Protein AF-A0A8S0FWM6-F1 (afdb_monomer)

Nearest PDB structures (foldseek):
  8uu7-assembly1_w  TM=3.335E-01  e=1.297E+00  Listeria innocua
  6d8p-assembly2_B  TM=3.527E-01  e=2.195E+00  Cereibacter sphaeroides ATCC 17025
  6d95-assembly1_A  TM=3.562E-01  e=4.236E+00  Cereibacter sphaeroides ATCC 17025
  5awh-assembly2_B  TM=3.182E-01  e=8.732E+00  Cereibacter sphaeroides ATCC 17025

Solvent-accessible surface area (backbone atoms only — not comparable to full-atom values): 5672 Å² total; per-residue (Å²): 115,45,78,45,77,35,66,23,52,59,89,51,60,75,55,54,62,30,58,80,71,40,46,67,57,53,50,50,32,25,59,36,93,54,62,21,39,39,40,36,41,34,59,26,94,76,63,80,52,70,71,61,60,55,46,65,54,69,47,79,81,78,70,80,71,97,67,77,75,38,48,31,33,39,40,39,38,30,48,71,37,80,84,72,75,38,74,43,74,49,77,46,79,41,62,77,132

Secondary structure (DSSP, 8-state):
-EEEEEEE-TTS-GGGGSTGGGHHHHHHHHH-SS-EEEEEEE-SSSPPPHHHHHGGG--GGGGSS------EEEEEEEEEEETTEEEEEEEEEE---

Organism: Escherichia coli (NCBI:txid562)

pLDDT: mean 84.79, std 12.25, range [46.03, 97.0]

Structure (mmCIF, N/CA/C/O backbone):
data_AF-A0A8S0FWM6-F1
#
_entry.id   AF-A0A8S0FWM6-F1
#
loop_
_atom_site.group_PDB
_atom_site.id
_atom_site.type_symbol
_atom_site.label_atom_id
_atom_site.label_alt_id
_atom_site.label_comp_id
_atom_site.label_asym_id
_atom_site.label_entity_id
_atom_site.label_seq_id
_atom_site.pdbx_PDB_ins_code
_atom_site.Cartn_x
_atom_site.Cartn_y
_atom_site.Cartn_z
_atom_site.occupancy
_atom_site.B_iso_or_equiv
_atom_site.auth_seq_id
_atom_site.auth_comp_id
_atom_site.auth_asym_id
_atom_site.auth_atom_id
_atom_site.pdbx_PDB_model_num
ATOM 1 N N . MET A 1 1 ? 1.619 -9.583 -16.543 1.00 84.81 1 MET A N 1
ATOM 2 C CA . MET A 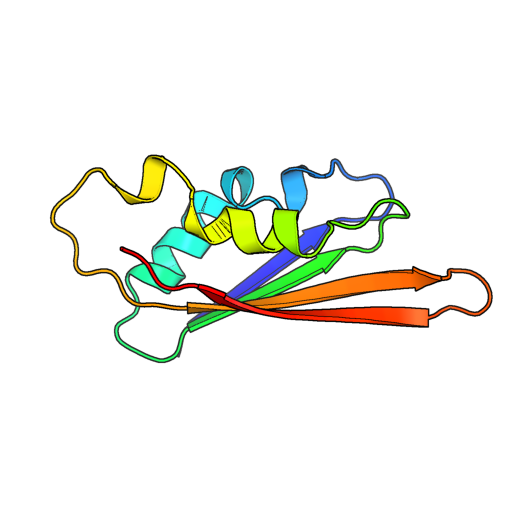1 1 ? 0.892 -8.910 -15.449 1.00 84.81 1 MET A CA 1
ATOM 3 C C . MET A 1 1 ? 1.673 -9.138 -14.170 1.00 84.81 1 MET A C 1
ATOM 5 O O . MET A 1 1 ? 2.125 -10.259 -13.975 1.00 84.81 1 MET A O 1
ATOM 9 N N . ALA A 1 2 ? 1.833 -8.114 -13.334 1.00 92.50 2 ALA A N 1
ATOM 10 C CA . ALA A 1 2 ? 2.493 -8.216 -12.032 1.00 92.50 2 ALA A CA 1
ATOM 11 C C . ALA A 1 2 ? 1.543 -7.749 -10.922 1.00 92.50 2 ALA A C 1
ATOM 13 O O . ALA A 1 2 ? 0.873 -6.726 -11.080 1.00 92.50 2 ALA A O 1
ATOM 14 N N . VAL A 1 3 ? 1.473 -8.503 -9.825 1.00 94.62 3 VAL A N 1
ATOM 15 C CA . VAL A 1 3 ? 0.647 -8.171 -8.659 1.00 94.62 3 VAL A CA 1
ATOM 16 C C . VAL A 1 3 ? 1.486 -8.351 -7.407 1.00 94.62 3 VAL A C 1
ATOM 18 O O . VAL A 1 3 ? 2.079 -9.409 -7.223 1.00 94.62 3 VAL A O 1
ATOM 21 N N . GLU A 1 4 ? 1.526 -7.328 -6.564 1.00 94.62 4 GLU A N 1
ATOM 22 C CA . GLU A 1 4 ? 2.223 -7.358 -5.278 1.00 94.62 4 GLU A CA 1
ATOM 23 C C . GLU A 1 4 ? 1.247 -7.051 -4.143 1.00 94.62 4 GLU A C 1
ATOM 25 O O . GLU A 1 4 ? 0.250 -6.348 -4.337 1.00 94.62 4 GLU A O 1
ATOM 30 N N . PHE A 1 5 ? 1.554 -7.565 -2.954 1.00 93.50 5 PHE A N 1
ATOM 31 C CA . PHE A 1 5 ? 0.714 -7.437 -1.769 1.00 93.50 5 PHE A CA 1
ATOM 32 C C . PHE A 1 5 ? 1.511 -6.891 -0.590 1.00 93.50 5 PHE A C 1
ATOM 34 O O . PHE A 1 5 ? 2.614 -7.358 -0.320 1.00 93.50 5 PHE A O 1
ATOM 41 N N . ALA A 1 6 ? 0.914 -5.975 0.169 1.00 92.75 6 ALA A N 1
ATOM 42 C CA . ALA A 1 6 ? 1.412 -5.603 1.487 1.00 92.75 6 ALA A CA 1
ATOM 43 C C . ALA A 1 6 ? 0.277 -5.626 2.509 1.00 92.75 6 ALA A C 1
ATOM 45 O O . ALA A 1 6 ? -0.854 -5.234 2.217 1.00 92.75 6 ALA A O 1
ATOM 46 N N . VAL A 1 7 ? 0.586 -6.089 3.719 1.00 94.06 7 VAL A N 1
ATOM 47 C CA . VAL A 1 7 ? -0.398 -6.258 4.790 1.00 94.06 7 VAL A CA 1
ATOM 48 C C . VAL A 1 7 ? 0.094 -5.575 6.059 1.00 94.06 7 VAL A C 1
ATOM 50 O O . VAL A 1 7 ? 1.167 -5.891 6.579 1.00 94.06 7 VAL A O 1
ATOM 53 N N . ARG A 1 8 ? -0.726 -4.679 6.608 1.00 94.31 8 ARG A N 1
ATOM 54 C CA . ARG A 1 8 ? -0.552 -4.106 7.942 1.00 94.31 8 ARG A CA 1
ATOM 55 C C . ARG A 1 8 ? -1.530 -4.761 8.908 1.00 94.31 8 ARG A C 1
ATOM 57 O O . ARG A 1 8 ? -2.746 -4.607 8.805 1.00 94.31 8 ARG A O 1
ATOM 64 N N . LYS A 1 9 ? -0.972 -5.502 9.867 1.00 92.31 9 LYS A N 1
ATOM 65 C CA . LYS A 1 9 ? -1.718 -6.067 11.001 1.00 92.31 9 LYS A CA 1
ATOM 66 C C . LYS A 1 9 ? -2.190 -4.940 11.935 1.00 92.31 9 LYS A C 1
ATOM 68 O O . LYS A 1 9 ? -1.547 -3.891 11.960 1.00 92.31 9 LYS A O 1
ATOM 73 N N . PRO A 1 10 ? -3.231 -5.159 12.760 1.00 89.69 10 PRO A N 1
ATOM 74 C CA . PRO A 1 10 ? -3.796 -4.118 13.622 1.00 89.69 10 PRO A CA 1
ATOM 75 C C . PRO A 1 10 ? -2.787 -3.373 14.507 1.00 89.69 10 PRO A C 1
ATOM 77 O O . PRO A 1 10 ? -2.922 -2.172 14.699 1.00 89.69 10 PRO A O 1
ATOM 80 N N . THR A 1 11 ? -1.775 -4.073 15.023 1.00 88.00 11 THR A N 1
ATOM 81 C CA . THR A 1 11 ? -0.750 -3.529 15.930 1.00 88.00 11 THR A CA 1
ATOM 82 C C . THR A 1 11 ? 0.549 -3.142 15.223 1.00 88.00 11 THR A C 1
ATOM 84 O O . THR A 1 11 ? 1.489 -2.679 15.864 1.00 88.00 11 THR A O 1
ATOM 87 N N 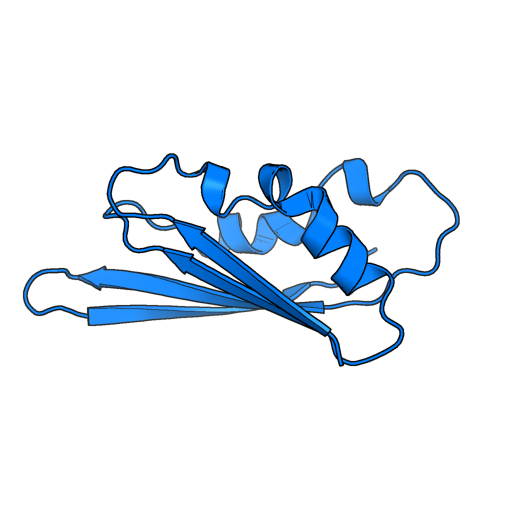. ALA A 1 12 ? 0.638 -3.362 13.909 1.00 89.06 12 ALA A N 1
ATOM 88 C CA . ALA A 1 12 ? 1.852 -3.1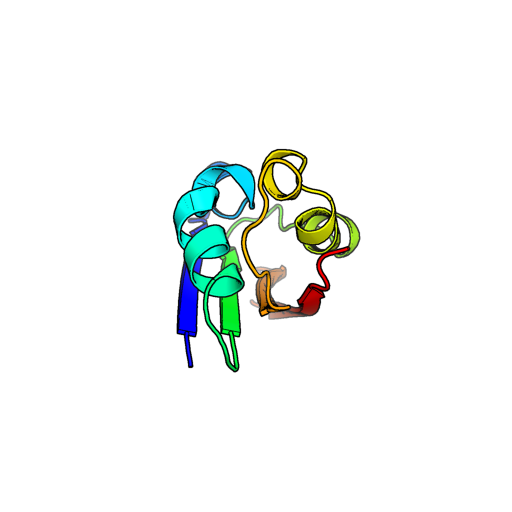04 13.154 1.00 89.06 12 ALA A CA 1
ATOM 89 C C . ALA A 1 12 ? 1.996 -1.616 12.815 1.00 89.06 12 ALA A C 1
ATOM 91 O O . ALA A 1 12 ? 1.015 -0.883 12.627 1.00 89.06 12 ALA A O 1
ATOM 92 N N . ALA A 1 13 ? 3.250 -1.189 12.684 1.00 87.31 13 ALA A N 1
ATOM 93 C CA . ALA A 1 13 ? 3.582 0.171 12.304 1.00 87.31 13 ALA A CA 1
ATOM 94 C C . ALA A 1 13 ? 2.966 0.535 10.945 1.00 87.31 13 ALA A C 1
ATOM 96 O O . ALA A 1 13 ? 2.856 -0.290 10.035 1.00 87.31 13 ALA A O 1
ATOM 97 N N . ARG A 1 14 ? 2.600 1.812 10.791 1.00 85.62 14 ARG A N 1
ATOM 98 C CA . ARG A 1 14 ? 2.068 2.361 9.533 1.00 85.62 14 ARG A CA 1
ATOM 99 C C . ARG A 1 14 ? 3.029 2.154 8.357 1.00 85.62 14 ARG A C 1
ATOM 101 O O . ARG A 1 14 ? 2.593 1.958 7.228 1.00 85.62 14 ARG A O 1
ATOM 108 N N . SER A 1 15 ? 4.332 2.112 8.637 1.00 83.50 15 SER A N 1
ATOM 109 C CA . SER A 1 15 ? 5.379 1.853 7.650 1.00 83.50 15 SER A CA 1
ATOM 110 C C . SER A 1 15 ? 5.231 0.510 6.924 1.00 83.50 15 SER A C 1
ATOM 112 O O . SER A 1 15 ? 5.662 0.428 5.780 1.00 83.50 15 SER A O 1
ATOM 114 N N . ASN A 1 16 ? 4.575 -0.507 7.496 1.00 85.19 16 ASN A N 1
ATOM 115 C CA . ASN A 1 16 ? 4.407 -1.826 6.864 1.00 85.19 16 ASN A CA 1
ATOM 116 C C . ASN A 1 16 ? 3.704 -1.791 5.500 1.00 85.19 16 ASN A C 1
ATOM 118 O O . ASN A 1 16 ? 3.986 -2.621 4.643 1.00 85.19 16 ASN A O 1
ATOM 122 N N . VAL A 1 17 ? 2.797 -0.839 5.296 1.00 85.88 17 VAL A N 1
ATOM 123 C CA . VAL A 1 17 ? 2.119 -0.612 4.008 1.00 85.88 17 VAL A CA 1
ATOM 124 C C . VAL A 1 17 ? 2.606 0.667 3.341 1.00 85.88 17 VAL A C 1
ATOM 126 O O . VAL A 1 17 ? 2.014 1.107 2.367 1.00 85.88 17 VAL A O 1
ATOM 129 N N . SER A 1 18 ? 3.679 1.282 3.845 1.00 83.25 18 SER A N 1
ATOM 130 C CA . SER A 1 18 ? 4.294 2.424 3.177 1.00 83.25 18 SER A CA 1
ATOM 131 C C . SER A 1 18 ? 4.989 1.971 1.909 1.00 83.25 18 SER A C 1
ATOM 133 O O . SER A 1 18 ? 5.491 0.845 1.824 1.00 83.25 18 SER A O 1
ATOM 135 N N . ALA A 1 19 ? 5.095 2.896 0.962 1.00 76.44 19 ALA A N 1
ATOM 136 C CA . ALA A 1 19 ? 5.932 2.696 -0.194 1.00 76.44 19 ALA A CA 1
ATOM 137 C C . ALA A 1 19 ? 7.344 2.315 0.287 1.00 76.44 19 ALA A C 1
ATOM 139 O O . ALA A 1 19 ? 7.790 1.226 -0.050 1.00 76.44 19 ALA A O 1
ATOM 140 N N . THR A 1 20 ? 7.970 3.118 1.168 1.00 78.50 20 THR A N 1
ATOM 141 C CA . THR A 1 20 ? 9.358 2.963 1.660 1.00 78.50 20 THR A CA 1
ATOM 142 C C . THR A 1 20 ? 9.761 1.541 2.027 1.00 78.50 20 THR A C 1
ATOM 144 O O . THR A 1 20 ? 10.794 1.054 1.566 1.00 78.50 20 THR A O 1
ATOM 147 N N . VAL A 1 21 ? 8.943 0.869 2.833 1.00 83.19 21 VAL A N 1
ATOM 148 C CA . VAL A 1 21 ? 9.207 -0.510 3.266 1.00 83.19 21 VAL A CA 1
ATOM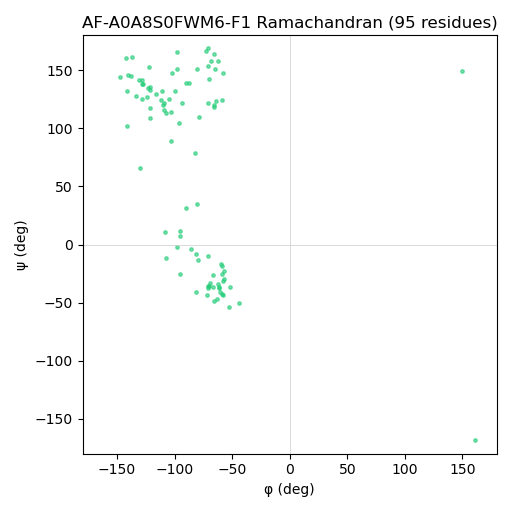 149 C C . VAL A 1 21 ? 9.030 -1.502 2.116 1.00 83.19 21 VAL A C 1
ATOM 151 O O . VAL A 1 21 ? 9.840 -2.410 1.970 1.00 83.19 21 VAL A O 1
ATOM 154 N N . ASN A 1 22 ? 8.048 -1.279 1.244 1.00 82.50 22 ASN A N 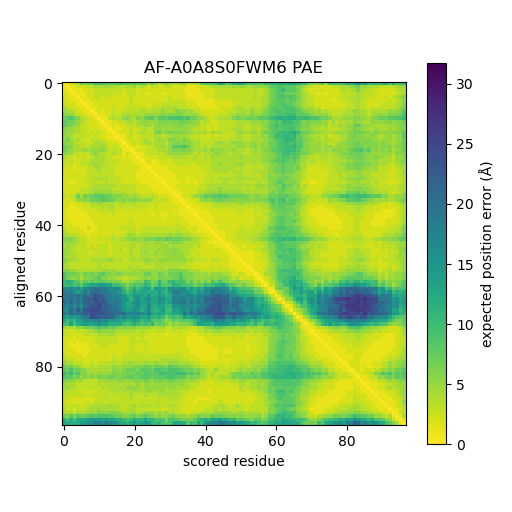1
ATOM 155 C CA . ASN A 1 22 ? 7.739 -2.122 0.085 1.00 82.50 22 ASN A CA 1
ATOM 156 C C . ASN A 1 22 ? 8.503 -1.684 -1.186 1.00 82.50 22 ASN A C 1
ATOM 158 O O . ASN A 1 22 ? 8.001 -1.782 -2.309 1.00 82.50 22 ASN A O 1
ATOM 162 N N . SER A 1 23 ? 9.720 -1.139 -1.030 1.00 83.06 23 SER A N 1
ATOM 163 C CA . SER A 1 23 ? 10.490 -0.555 -2.146 1.00 83.06 23 SER A CA 1
ATOM 164 C C . SER A 1 23 ? 10.839 -1.554 -3.236 1.00 83.06 23 SER A C 1
ATOM 166 O O . SER A 1 23 ? 10.898 -1.197 -4.414 1.00 83.06 23 SER A O 1
ATOM 168 N N . THR A 1 24 ? 11.087 -2.800 -2.851 1.00 84.81 24 THR A N 1
ATOM 169 C CA . THR A 1 24 ? 11.498 -3.860 -3.765 1.00 84.81 24 THR A CA 1
ATOM 170 C C . THR A 1 24 ? 10.322 -4.282 -4.637 1.00 84.81 24 THR A C 1
ATOM 172 O O . THR A 1 24 ? 10.464 -4.395 -5.852 1.00 84.81 24 THR A O 1
ATOM 175 N N . GLU A 1 25 ? 9.146 -4.424 -4.038 1.00 87.69 25 GLU A N 1
ATOM 176 C CA . GLU A 1 25 ? 7.880 -4.793 -4.668 1.00 87.69 25 GLU A CA 1
ATOM 177 C C . GLU A 1 25 ? 7.433 -3.696 -5.634 1.00 87.69 25 GLU A C 1
ATOM 179 O O . GLU A 1 25 ? 7.193 -3.953 -6.814 1.00 87.69 25 GLU A O 1
ATOM 184 N N . VAL A 1 26 ? 7.445 -2.438 -5.184 1.00 86.19 26 VAL A N 1
ATOM 185 C CA . VAL A 1 26 ? 7.144 -1.284 -6.042 1.00 86.19 26 VAL A CA 1
ATOM 186 C C . VAL A 1 26 ? 8.106 -1.225 -7.235 1.00 86.19 26 VAL A C 1
ATOM 188 O O . VAL A 1 26 ? 7.665 -1.060 -8.372 1.00 86.19 26 VAL A O 1
ATOM 191 N N . LYS A 1 27 ? 9.413 -1.455 -7.030 1.00 84.69 27 LYS A N 1
ATOM 192 C CA . LYS A 1 27 ? 10.391 -1.514 -8.134 1.00 84.69 27 LYS A CA 1
ATOM 193 C C . LYS A 1 27 ? 10.087 -2.631 -9.135 1.00 84.69 27 LYS A C 1
ATOM 195 O O . LYS A 1 27 ? 10.300 -2.418 -10.329 1.00 84.69 27 LYS A O 1
ATOM 200 N N . LYS A 1 28 ? 9.610 -3.800 -8.693 1.00 86.81 28 LYS A N 1
ATOM 201 C CA . LYS A 1 28 ? 9.194 -4.885 -9.603 1.00 86.81 28 LYS A CA 1
ATOM 202 C C . LYS A 1 28 ? 8.014 -4.443 -10.467 1.00 86.81 28 LYS A C 1
ATOM 204 O O . LYS A 1 28 ? 8.076 -4.596 -11.685 1.00 86.81 28 LYS A O 1
ATOM 209 N N . LEU A 1 29 ? 6.990 -3.837 -9.859 1.00 88.44 29 LEU A N 1
ATOM 210 C CA . LEU A 1 29 ? 5.809 -3.334 -10.572 1.00 88.44 29 LEU A CA 1
ATOM 211 C C . LEU A 1 29 ? 6.179 -2.289 -11.628 1.00 88.44 29 LEU A C 1
ATOM 213 O O . LEU A 1 29 ? 5.693 -2.348 -12.751 1.00 88.44 29 LEU A O 1
ATOM 217 N N . MET A 1 30 ? 7.089 -1.376 -11.296 1.00 85.44 30 MET A N 1
ATOM 218 C CA . MET A 1 30 ? 7.536 -0.323 -12.211 1.00 85.44 30 MET A CA 1
ATOM 219 C C . MET A 1 30 ? 8.360 -0.823 -13.393 1.00 85.44 30 MET A C 1
ATOM 221 O O . MET A 1 30 ? 8.328 -0.216 -14.460 1.00 85.44 30 MET A O 1
ATOM 225 N N . LYS A 1 31 ? 9.151 -1.880 -13.193 1.00 85.50 31 LYS A N 1
ATOM 226 C CA . LYS A 1 31 ? 9.969 -2.484 -14.252 1.00 85.50 31 LYS A CA 1
ATOM 227 C C . LYS A 1 31 ? 9.155 -3.407 -15.155 1.00 85.50 31 LYS A C 1
ATOM 229 O O . LYS A 1 31 ? 9.649 -3.815 -16.203 1.00 85.50 31 LYS A O 1
ATOM 234 N N . HIS A 1 32 ? 7.938 -3.766 -14.748 1.00 87.88 32 HIS A N 1
ATOM 235 C CA . HIS A 1 32 ? 7.080 -4.627 -15.538 1.00 87.88 32 HIS A CA 1
ATOM 236 C C . HIS A 1 32 ? 6.563 -3.880 -16.773 1.00 87.88 32 HIS A C 1
ATOM 238 O O . HIS A 1 32 ? 5.897 -2.849 -16.676 1.00 87.88 32 HIS A O 1
ATOM 244 N N . ASP A 1 33 ? 6.853 -4.424 -17.951 1.00 83.62 33 ASP A N 1
ATOM 245 C CA . ASP A 1 33 ? 6.294 -3.953 -19.213 1.00 83.62 33 ASP A CA 1
ATOM 246 C C . ASP A 1 33 ? 4.900 -4.566 -19.420 1.00 83.62 33 ASP A C 1
ATOM 248 O O . ASP A 1 33 ? 4.735 -5.598 -20.071 1.00 83.62 33 ASP A O 1
ATOM 252 N N . GLY A 1 34 ? 3.897 -4.003 -18.741 1.00 87.12 34 GLY A N 1
ATOM 253 C CA . GLY A 1 34 ? 2.521 -4.489 -18.793 1.00 87.12 34 GLY A CA 1
ATOM 254 C C . GLY A 1 34 ? 1.663 -4.019 -17.620 1.00 87.12 34 GLY A C 1
ATOM 255 O O . GLY A 1 34 ? 2.043 -3.146 -16.845 1.00 87.12 34 GLY A O 1
ATOM 256 N N . LYS A 1 35 ? 0.475 -4.619 -17.467 1.00 92.12 35 LYS A N 1
ATOM 257 C CA . LYS A 1 35 ? -0.441 -4.300 -16.359 1.00 92.12 35 LYS A CA 1
ATOM 258 C C . LYS A 1 35 ? 0.186 -4.685 -15.013 1.00 92.12 35 LYS A C 1
ATOM 260 O O . LYS A 1 35 ? 0.525 -5.853 -14.805 1.00 92.12 35 LYS A O 1
ATOM 265 N N . ALA A 1 36 ? 0.287 -3.715 -14.111 1.00 92.69 36 ALA A N 1
ATOM 266 C CA . ALA A 1 36 ? 0.858 -3.867 -12.778 1.00 92.69 36 ALA A CA 1
ATOM 267 C C . ALA A 1 36 ? -0.106 -3.339 -11.698 1.00 92.69 36 ALA A C 1
ATOM 269 O O . ALA A 1 36 ? -0.783 -2.323 -11.908 1.00 92.69 36 ALA A O 1
ATOM 270 N N . LEU A 1 37 ? -0.180 -4.035 -10.560 1.00 94.00 37 LEU A N 1
ATOM 271 C CA . LEU A 1 37 ? -1.072 -3.723 -9.441 1.00 94.00 37 LEU A CA 1
ATOM 272 C C . LEU A 1 37 ? -0.383 -3.963 -8.088 1.00 94.00 37 LEU A C 1
ATOM 274 O O . LEU A 1 37 ? 0.165 -5.031 -7.846 1.00 94.00 37 LEU A O 1
ATOM 278 N N . LEU A 1 38 ? -0.479 -2.991 -7.189 1.00 93.25 38 LEU A N 1
ATOM 279 C CA . LEU A 1 38 ? -0.164 -3.127 -5.772 1.00 93.25 38 LEU A CA 1
ATOM 280 C C . LEU A 1 38 ? -1.465 -3.192 -4.971 1.00 93.25 38 LEU A C 1
ATOM 282 O O . LEU A 1 38 ? -2.297 -2.287 -5.069 1.00 93.25 38 LEU A O 1
ATOM 286 N N . VAL A 1 39 ? -1.630 -4.232 -4.162 1.00 95.19 39 VAL A N 1
ATOM 287 C CA . VAL A 1 39 ? -2.765 -4.377 -3.249 1.00 95.19 39 VAL A CA 1
ATOM 288 C C . VAL A 1 39 ? -2.280 -4.203 -1.816 1.00 95.19 39 VAL A C 1
ATOM 290 O O . VAL A 1 39 ? -1.406 -4.924 -1.340 1.00 95.19 39 VAL A O 1
ATOM 293 N N . LEU A 1 40 ? -2.854 -3.233 -1.120 1.00 94.75 40 LEU A N 1
ATOM 294 C CA . LEU A 1 40 ? -2.509 -2.895 0.252 1.00 94.75 40 LEU A CA 1
ATOM 295 C C . LEU A 1 40 ? -3.692 -3.249 1.157 1.00 94.75 40 LEU A C 1
ATOM 297 O O . LEU A 1 40 ? -4.798 -2.762 0.936 1.00 94.75 40 LEU A O 1
ATOM 301 N N . PHE A 1 41 ? -3.462 -4.070 2.177 1.00 95.12 41 PHE A N 1
ATOM 302 C CA . PHE A 1 41 ? -4.454 -4.400 3.199 1.00 95.12 41 PHE A CA 1
ATOM 303 C C . PHE A 1 41 ? -4.058 -3.774 4.533 1.00 95.12 41 PHE A C 1
ATOM 305 O O . PHE A 1 41 ? -3.003 -4.098 5.078 1.00 95.12 41 PHE A O 1
ATOM 312 N N . ASP A 1 42 ? -4.905 -2.912 5.085 1.00 94.94 42 ASP A N 1
ATOM 313 C CA . ASP A 1 42 ? -4.672 -2.271 6.376 1.00 94.94 42 ASP A CA 1
ATOM 314 C C . ASP A 1 42 ? -5.797 -2.574 7.362 1.00 94.94 42 ASP A C 1
ATOM 316 O O . ASP A 1 42 ? -6.921 -2.085 7.254 1.00 94.94 42 ASP A O 1
ATOM 320 N N . PHE A 1 43 ? -5.466 -3.403 8.348 1.00 93.75 43 PHE A N 1
ATOM 321 C CA . PHE A 1 43 ? -6.379 -3.809 9.411 1.00 93.75 43 PHE A CA 1
ATOM 322 C C . PHE A 1 43 ? -6.241 -2.950 10.679 1.00 93.75 43 PHE A C 1
ATOM 324 O O . PHE A 1 43 ? -6.819 -3.277 11.724 1.00 93.75 43 PHE A O 1
ATOM 331 N N . SER A 1 44 ? -5.451 -1.875 10.624 1.00 92.25 44 SER A N 1
ATOM 332 C CA . SER A 1 44 ? -5.321 -0.930 11.731 1.00 92.25 44 SER A CA 1
ATOM 333 C C . SER A 1 44 ? -6.583 -0.089 11.929 1.00 92.25 44 SER A C 1
ATOM 335 O O . SER A 1 44 ? -7.518 -0.105 11.135 1.00 92.25 44 SER A O 1
ATOM 337 N N . ASP A 1 45 ? -6.613 0.620 13.048 1.00 88.56 45 ASP A N 1
ATOM 338 C CA . ASP A 1 45 ? -7.592 1.658 13.380 1.00 88.56 45 ASP A CA 1
ATOM 339 C C . ASP A 1 45 ? -7.208 3.044 12.832 1.00 88.56 45 ASP A C 1
ATOM 341 O O . ASP A 1 45 ? -7.961 4.002 12.972 1.00 88.56 45 ASP A O 1
ATOM 345 N N . THR A 1 46 ? -6.029 3.151 12.218 1.00 91.12 46 THR A N 1
ATOM 346 C CA . THR A 1 46 ? -5.424 4.400 11.752 1.00 91.12 46 THR A CA 1
ATOM 347 C C . THR A 1 46 ? -4.978 4.249 10.297 1.00 91.12 46 THR A C 1
ATOM 349 O O . THR A 1 46 ? -3.763 4.246 10.021 1.00 91.12 46 THR A O 1
ATOM 352 N N . PRO A 1 47 ? -5.942 4.074 9.372 1.00 92.44 47 PRO A N 1
ATOM 353 C CA . PRO A 1 47 ? -5.651 3.891 7.960 1.00 92.44 47 PRO A CA 1
ATOM 354 C C . PRO A 1 47 ? -5.033 5.148 7.339 1.00 92.44 47 PRO A C 1
ATOM 356 O O . PRO A 1 47 ? -5.075 6.240 7.909 1.00 92.44 47 PRO A O 1
ATOM 359 N N . TYR A 1 48 ? -4.431 4.979 6.166 1.00 90.50 48 TYR A N 1
ATOM 360 C CA . TYR A 1 48 ? -3.953 6.080 5.346 1.00 90.50 48 TYR A CA 1
ATOM 361 C C . TYR A 1 48 ? -5.121 6.873 4.755 1.00 90.50 48 TYR A C 1
ATOM 363 O O . TYR A 1 48 ? -6.124 6.297 4.332 1.00 90.50 48 TYR A O 1
ATOM 371 N N . SER A 1 49 ? -4.949 8.192 4.676 1.00 89.88 49 SER A N 1
ATOM 372 C CA . SER A 1 49 ? -5.797 9.056 3.861 1.00 89.88 49 SER A CA 1
ATOM 373 C C . SER A 1 49 ? -5.501 8.870 2.372 1.00 89.88 49 SER A C 1
ATOM 375 O O . SER A 1 49 ? -4.477 8.301 1.977 1.00 89.88 49 SER A O 1
ATOM 377 N N . GLU A 1 50 ? -6.384 9.383 1.523 1.00 88.62 50 GLU A N 1
ATOM 378 C CA . GLU A 1 50 ? -6.198 9.336 0.076 1.00 88.62 50 GLU A CA 1
ATOM 379 C C . GLU A 1 50 ? -4.923 10.071 -0.365 1.00 88.62 50 GLU A C 1
ATOM 381 O O . GLU A 1 50 ? -4.159 9.531 -1.164 1.00 88.62 50 GLU A O 1
ATOM 386 N N . GLU A 1 51 ? -4.618 11.230 0.225 1.00 87.31 51 GLU A N 1
ATOM 387 C CA . GLU A 1 51 ? -3.397 12.002 -0.049 1.00 87.31 51 GLU A CA 1
ATOM 388 C C . GLU A 1 51 ? -2.135 11.205 0.314 1.00 87.31 51 GLU A C 1
ATOM 390 O O . GLU A 1 51 ? -1.116 11.253 -0.382 1.00 87.31 51 GLU A O 1
ATOM 395 N N . GLN A 1 52 ? -2.198 10.416 1.390 1.00 86.94 52 GLN A N 1
ATOM 396 C CA . GLN A 1 52 ? -1.098 9.543 1.794 1.00 86.94 52 GLN A CA 1
ATOM 397 C C . GLN A 1 52 ? -0.916 8.377 0.815 1.00 86.94 52 GLN A C 1
ATOM 399 O O . GLN A 1 52 ? 0.224 8.017 0.515 1.00 86.94 52 GLN A O 1
ATOM 404 N N . ILE A 1 53 ? -1.996 7.830 0.250 1.00 87.75 53 ILE A N 1
ATOM 405 C CA . ILE A 1 53 ? -1.906 6.859 -0.851 1.00 87.75 53 ILE A CA 1
ATOM 406 C C . ILE A 1 53 ? -1.339 7.516 -2.118 1.00 87.75 53 ILE A C 1
ATOM 408 O O . ILE A 1 53 ? -0.532 6.905 -2.818 1.00 87.75 53 ILE A O 1
ATOM 412 N N . GLU A 1 54 ? -1.674 8.775 -2.402 1.00 81.25 54 GLU A N 1
ATOM 413 C CA . GLU A 1 54 ? -1.107 9.504 -3.543 1.00 81.25 54 GLU A CA 1
ATOM 414 C C . GLU A 1 54 ? 0.393 9.778 -3.404 1.00 81.25 54 GLU A C 1
ATOM 416 O O . GLU A 1 54 ? 1.096 9.831 -4.416 1.00 81.25 54 GLU A O 1
ATOM 421 N N . SER A 1 55 ? 0.917 9.853 -2.176 1.00 77.00 55 SER A N 1
ATOM 422 C CA . SER A 1 55 ? 2.355 10.022 -1.926 1.00 77.00 55 SER A CA 1
ATOM 423 C C . SER A 1 55 ? 3.227 8.896 -2.502 1.00 77.00 55 SER A C 1
ATOM 425 O O . SER A 1 55 ? 4.418 9.111 -2.734 1.00 77.00 55 SER A O 1
ATOM 427 N N . PHE A 1 56 ? 2.642 7.739 -2.849 1.00 74.50 56 PHE A N 1
ATOM 428 C CA . PHE A 1 56 ? 3.322 6.684 -3.612 1.00 74.50 56 PHE A CA 1
ATOM 429 C C . PHE A 1 56 ? 3.859 7.175 -4.968 1.00 74.50 56 PHE A C 1
ATOM 431 O O . PHE A 1 56 ? 4.799 6.580 -5.492 1.00 74.50 56 PHE A O 1
ATOM 438 N N . ARG A 1 57 ? 3.307 8.266 -5.521 1.00 70.38 57 ARG A N 1
ATOM 439 C CA . ARG A 1 57 ? 3.813 8.945 -6.729 1.00 70.38 57 ARG A CA 1
ATOM 440 C C . ARG A 1 57 ? 5.131 9.681 -6.494 1.00 70.38 57 ARG A C 1
ATOM 442 O O . ARG A 1 57 ? 5.978 9.715 -7.377 1.00 70.38 57 ARG A O 1
ATOM 449 N N . ASN A 1 58 ? 5.300 10.267 -5.311 1.00 64.62 58 ASN A N 1
ATOM 450 C CA . ASN A 1 58 ? 6.329 11.272 -5.028 1.00 64.62 58 ASN A CA 1
ATOM 451 C C . ASN A 1 58 ? 7.598 10.688 -4.414 1.00 64.62 58 ASN A C 1
ATOM 453 O O . ASN A 1 58 ? 8.427 11.427 -3.885 1.00 64.62 58 ASN A O 1
ATOM 457 N N . TRP A 1 59 ? 7.758 9.368 -4.407 1.00 63.06 59 TRP A N 1
ATOM 458 C CA . TRP A 1 59 ? 8.865 8.777 -3.681 1.00 63.06 59 TRP A CA 1
ATOM 459 C C . TRP A 1 59 ? 10.220 9.171 -4.303 1.00 63.06 59 TRP A C 1
ATOM 461 O O . TRP A 1 59 ? 10.522 8.778 -5.429 1.00 63.06 59 TRP A O 1
ATOM 471 N N . PRO A 1 60 ? 11.103 9.865 -3.557 1.00 49.81 60 PRO A N 1
ATOM 472 C CA . PRO A 1 60 ? 12.385 10.372 -4.059 1.00 49.81 60 PRO A CA 1
ATOM 473 C C . PRO A 1 60 ? 13.368 9.320 -4.613 1.00 49.81 60 PRO A C 1
ATOM 475 O O . PRO A 1 60 ? 14.268 9.674 -5.373 1.00 49.81 60 PRO A O 1
ATOM 478 N N . SER A 1 61 ? 13.217 8.026 -4.296 1.00 53.03 61 SER A N 1
ATOM 479 C CA . SER A 1 61 ? 14.061 6.970 -4.890 1.00 53.03 61 SER A CA 1
ATOM 480 C C . SER A 1 61 ? 13.603 6.535 -6.290 1.00 53.03 61 SER A C 1
ATOM 482 O O . SER A 1 61 ? 14.332 5.825 -6.981 1.00 53.03 61 SER A O 1
ATOM 484 N N . LEU A 1 62 ? 12.436 7.013 -6.742 1.00 53.06 62 LEU A N 1
ATOM 485 C CA 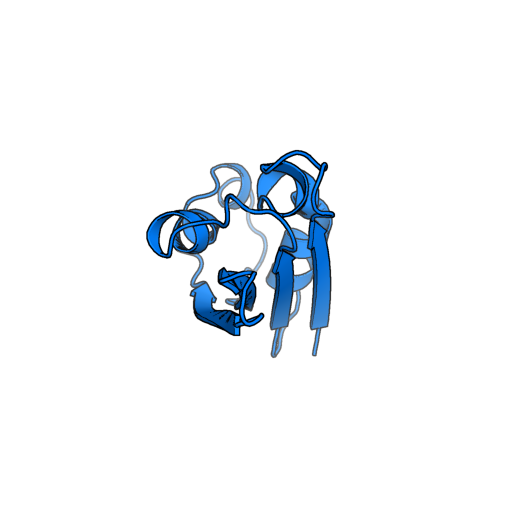. LEU A 1 62 ? 11.895 6.772 -8.079 1.00 53.06 62 LEU A CA 1
ATOM 486 C C . LEU A 1 62 ? 12.663 7.518 -9.178 1.00 53.06 62 LEU A C 1
ATOM 488 O O . LEU A 1 62 ? 12.422 7.238 -10.346 1.00 53.06 62 LEU A O 1
ATOM 492 N N . GLY A 1 63 ? 13.577 8.442 -8.851 1.00 46.03 63 GLY A N 1
ATOM 493 C CA . GLY A 1 63 ? 14.158 9.397 -9.808 1.00 46.03 63 GLY A CA 1
ATOM 494 C C . GLY A 1 63 ? 15.612 9.172 -10.241 1.00 46.03 63 GLY A C 1
ATOM 495 O O . GLY A 1 63 ? 16.049 9.809 -11.192 1.00 46.03 63 GLY A O 1
ATOM 496 N N . ARG A 1 64 ? 16.390 8.287 -9.603 1.00 50.72 64 ARG A N 1
ATOM 497 C CA . ARG A 1 64 ? 17.827 8.145 -9.924 1.00 50.72 64 ARG A CA 1
ATOM 498 C C . ARG A 1 64 ? 18.094 6.897 -10.776 1.00 50.72 64 ARG A C 1
ATOM 500 O O . ARG A 1 64 ? 18.337 5.824 -10.237 1.00 50.72 64 ARG A O 1
ATOM 507 N N . GLY A 1 65 ? 18.023 7.039 -12.106 1.00 56.19 65 GLY A N 1
ATOM 508 C CA . GLY A 1 65 ? 18.491 6.031 -13.076 1.00 56.19 65 GLY A CA 1
ATOM 509 C C . GLY A 1 65 ? 17.723 5.991 -14.407 1.00 56.19 65 GLY A C 1
ATOM 510 O O . GLY A 1 65 ? 16.520 6.243 -14.439 1.00 56.19 65 GLY A O 1
ATOM 511 N N . ASN A 1 66 ? 18.413 5.617 -15.494 1.00 55.22 66 ASN A N 1
ATOM 512 C CA . ASN A 1 66 ? 17.904 5.549 -16.879 1.00 55.22 66 ASN A CA 1
ATOM 513 C C . ASN A 1 66 ? 17.090 4.266 -17.184 1.00 55.22 66 ASN A C 1
ATOM 515 O O . ASN A 1 66 ? 17.184 3.685 -18.263 1.00 55.22 66 ASN A O 1
ATOM 519 N N . HIS A 1 67 ? 16.340 3.753 -16.208 1.00 59.19 67 HIS A N 1
ATOM 520 C CA . HIS A 1 67 ? 15.516 2.559 -16.404 1.00 59.19 67 HIS A CA 1
ATOM 521 C C . HIS A 1 67 ? 14.135 2.947 -16.937 1.00 59.19 67 HIS A C 1
ATOM 523 O O . HIS A 1 67 ? 13.536 3.904 -16.450 1.00 59.19 67 HIS A O 1
ATOM 529 N N . ARG A 1 68 ? 13.609 2.171 -17.893 1.00 65.50 68 ARG A N 1
ATOM 530 C CA . ARG A 1 68 ? 12.219 2.271 -18.356 1.00 65.50 68 ARG A CA 1
ATOM 531 C C . ARG A 1 68 ? 11.277 2.044 -17.167 1.00 65.50 68 ARG A C 1
ATOM 533 O O . ARG A 1 68 ? 11.399 1.034 -16.474 1.00 65.50 68 ARG A O 1
ATOM 540 N N . LYS A 1 69 ? 10.379 3.000 -16.915 1.00 74.38 69 LYS A N 1
ATOM 541 C CA . LYS A 1 69 ? 9.406 2.960 -15.814 1.00 74.38 69 LYS A CA 1
ATOM 542 C C . LYS A 1 69 ? 8.001 2.915 -16.392 1.00 74.38 69 LYS A C 1
ATOM 544 O O . LYS A 1 69 ? 7.651 3.737 -17.233 1.00 74.38 69 LYS A O 1
ATOM 549 N N . SER A 1 70 ? 7.210 1.971 -15.910 1.00 83.38 70 SER A N 1
ATOM 550 C CA . SER A 1 70 ? 5.798 1.825 -16.237 1.00 83.38 70 SER A CA 1
ATOM 551 C C . SER A 1 70 ? 4.936 2.349 -15.092 1.00 83.38 70 SER A C 1
ATOM 553 O O . SER A 1 70 ? 5.295 2.236 -13.917 1.00 83.38 70 SER A O 1
ATOM 555 N N . ALA A 1 71 ? 3.772 2.899 -15.433 1.00 87.38 71 ALA A N 1
ATOM 556 C CA . ALA A 1 71 ? 2.731 3.180 -14.453 1.00 87.38 71 ALA A CA 1
ATOM 557 C C . ALA A 1 71 ? 2.204 1.873 -13.839 1.00 87.38 71 ALA A C 1
ATOM 559 O O . ALA A 1 71 ? 2.167 0.832 -14.497 1.00 87.38 71 ALA A O 1
ATOM 560 N N . PHE A 1 72 ? 1.732 1.938 -12.598 1.00 89.62 72 PHE A N 1
ATOM 561 C CA . PHE A 1 72 ? 1.074 0.816 -11.929 1.00 89.62 72 PHE A CA 1
ATOM 562 C C . PHE A 1 72 ? -0.167 1.295 -11.177 1.00 89.62 72 PHE A C 1
ATOM 564 O O . PHE A 1 72 ? -0.345 2.487 -10.928 1.00 89.62 72 PHE A O 1
ATOM 571 N N . ASN A 1 73 ? -1.066 0.376 -10.843 1.00 92.38 73 ASN A N 1
ATOM 572 C CA . ASN A 1 73 ? -2.268 0.686 -10.073 1.00 92.38 73 ASN A CA 1
ATOM 573 C C . ASN A 1 73 ? -2.055 0.349 -8.599 1.00 92.38 73 ASN A C 1
ATOM 575 O O . ASN A 1 73 ? -1.314 -0.574 -8.278 1.00 92.38 73 ASN A O 1
ATOM 579 N N . VAL A 1 74 ? -2.734 1.065 -7.713 1.00 92.81 74 VAL A N 1
ATOM 580 C CA . VAL A 1 74 ? -2.809 0.769 -6.282 1.00 92.81 74 VAL A CA 1
ATOM 581 C C . VAL A 1 74 ? -4.271 0.575 -5.915 1.00 92.81 74 VAL A C 1
ATOM 583 O O . VAL A 1 74 ? -5.119 1.390 -6.284 1.00 92.81 74 VAL A O 1
ATOM 586 N N . VAL A 1 75 ? -4.555 -0.491 -5.173 1.00 95.69 75 VAL A N 1
ATOM 587 C CA . VAL A 1 75 ? -5.831 -0.701 -4.489 1.00 95.69 75 VAL A CA 1
ATOM 588 C C . VAL A 1 75 ? -5.534 -0.853 -3.002 1.00 95.69 75 VAL A C 1
ATOM 590 O O . VAL A 1 75 ? -4.824 -1.771 -2.599 1.00 95.69 75 VAL A O 1
ATOM 593 N N . TYR A 1 76 ? -6.061 0.057 -2.192 1.00 96.00 76 TYR A N 1
ATOM 594 C CA . TYR A 1 76 ? -5.890 0.082 -0.745 1.00 96.00 76 TYR A CA 1
ATOM 595 C C . TYR A 1 76 ? -7.203 -0.278 -0.067 1.00 96.00 76 TYR A C 1
ATOM 597 O O . TYR A 1 76 ? -8.172 0.458 -0.209 1.00 96.00 76 TYR A O 1
ATOM 605 N N . PHE A 1 77 ? -7.232 -1.396 0.651 1.00 97.00 77 PHE A N 1
ATOM 606 C CA . PHE A 1 77 ? -8.343 -1.823 1.492 1.00 97.00 77 PHE A CA 1
ATOM 607 C C . PHE A 1 77 ? -8.046 -1.471 2.944 1.00 97.00 77 PHE A C 1
ATOM 609 O O . PHE A 1 77 ? -6.968 -1.792 3.448 1.00 97.00 77 PHE A O 1
ATOM 616 N N . PHE A 1 78 ? -9.010 -0.862 3.626 1.00 96.19 78 PHE A N 1
ATOM 617 C CA . PHE A 1 78 ? -8.837 -0.435 5.009 1.00 96.19 78 PHE A CA 1
ATOM 618 C C . PHE A 1 78 ? -10.094 -0.631 5.848 1.00 96.19 78 PHE A C 1
ATOM 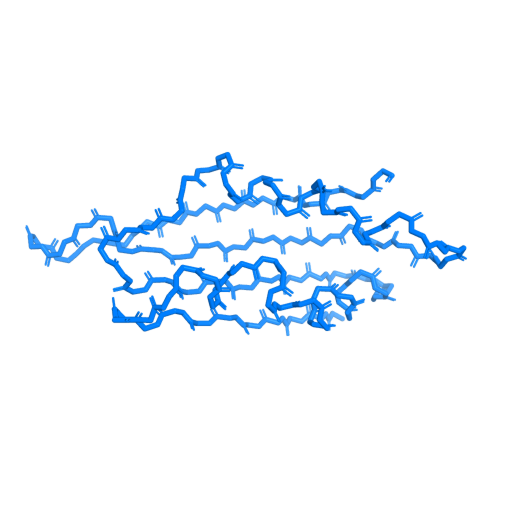620 O O . PHE A 1 78 ? -11.200 -0.749 5.325 1.00 96.19 78 PHE A O 1
ATOM 627 N N . VAL A 1 79 ? -9.926 -0.655 7.168 1.00 95.19 79 VAL A N 1
ATOM 628 C CA . VAL A 1 79 ? -11.046 -0.670 8.115 1.00 95.19 79 VAL A CA 1
ATOM 629 C C . VAL A 1 79 ? -11.606 0.745 8.246 1.00 95.19 79 VAL A C 1
ATOM 631 O O . VAL A 1 79 ? -10.962 1.619 8.817 1.00 95.19 79 VAL A O 1
ATOM 634 N N . GLU A 1 80 ? -12.811 0.966 7.727 1.00 94.12 80 GLU A N 1
ATOM 635 C CA . GLU A 1 80 ? -13.528 2.243 7.841 1.00 94.12 80 GLU A CA 1
ATOM 636 C C . GLU A 1 80 ? -14.228 2.359 9.201 1.00 94.12 80 GLU A C 1
ATOM 638 O O . GLU A 1 80 ? -14.200 3.400 9.854 1.00 94.12 80 GLU A O 1
ATOM 643 N N . LYS A 1 81 ? -14.825 1.259 9.670 1.00 93.06 81 LYS A N 1
ATOM 644 C CA . LYS A 1 81 ? -15.507 1.179 10.966 1.00 93.06 81 LYS A CA 1
ATOM 645 C C . LYS A 1 81 ? -15.353 -0.223 11.542 1.00 93.06 81 LYS A C 1
ATOM 647 O O . LYS A 1 81 ? -15.385 -1.195 10.800 1.00 93.06 81 LYS A O 1
ATOM 652 N N . ARG A 1 82 ? -15.205 -0.365 12.866 1.00 89.25 82 ARG A N 1
ATOM 653 C CA . ARG A 1 82 ? -15.101 -1.694 13.514 1.00 89.25 82 ARG A CA 1
ATOM 654 C C . ARG A 1 82 ? -16.416 -2.251 14.052 1.00 89.25 82 ARG A C 1
ATOM 656 O O . ARG A 1 82 ? -16.522 -3.464 14.208 1.00 89.25 82 ARG A O 1
ATOM 663 N N . ARG A 1 83 ? -17.392 -1.401 14.3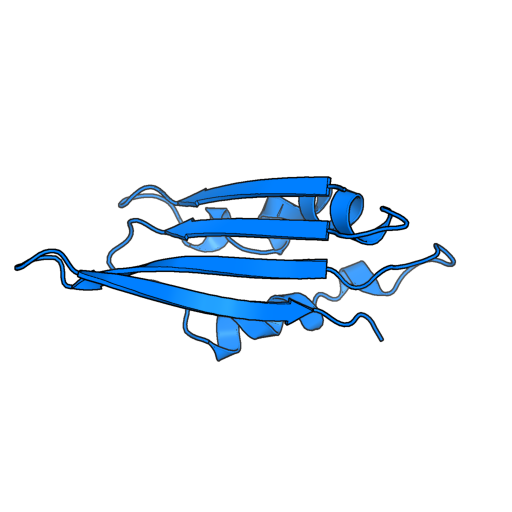89 1.00 92.38 83 ARG A N 1
ATOM 664 C CA . ARG A 1 83 ? -18.673 -1.829 14.981 1.00 92.38 83 ARG A CA 1
ATOM 665 C C . ARG A 1 83 ? -19.852 -1.004 14.437 1.00 92.38 83 ARG A C 1
ATOM 667 O O . ARG A 1 83 ? -20.029 0.129 14.884 1.00 92.38 83 ARG A O 1
ATOM 674 N N . PRO A 1 84 ? -20.652 -1.538 13.492 1.00 91.50 84 PRO A N 1
ATOM 675 C CA . PRO A 1 84 ? -20.404 -2.779 12.744 1.00 91.50 84 PRO A CA 1
ATOM 676 C C . PRO A 1 84 ? -19.119 -2.683 11.901 1.00 91.50 84 PRO A C 1
ATOM 678 O O . PRO A 1 84 ? -18.649 -1.577 11.624 1.00 91.50 84 PRO A O 1
ATOM 681 N N . LEU A 1 85 ? -18.529 -3.829 11.541 1.00 91.31 85 LEU A N 1
ATOM 682 C CA . LEU A 1 85 ? -17.348 -3.866 10.676 1.00 91.31 85 LEU A CA 1
ATOM 683 C C . LEU A 1 85 ? -17.723 -3.355 9.278 1.00 91.31 85 LEU A C 1
ATOM 685 O O . LEU A 1 85 ? -18.570 -3.949 8.618 1.00 91.31 85 LEU A O 1
ATOM 689 N N . ALA A 1 86 ? -17.066 -2.289 8.834 1.00 94.75 86 ALA A N 1
ATOM 690 C CA . ALA A 1 86 ? -17.127 -1.773 7.475 1.00 94.75 86 ALA A CA 1
ATOM 691 C C . ALA A 1 86 ? -15.705 -1.593 6.936 1.00 94.75 86 ALA A C 1
ATOM 693 O O . ALA A 1 86 ? -14.805 -1.139 7.653 1.00 94.75 86 ALA A O 1
ATOM 694 N N . LEU A 1 87 ? -15.510 -1.979 5.677 1.00 95.12 87 LEU A N 1
ATOM 695 C CA . LEU A 1 87 ? -14.243 -1.856 4.970 1.00 95.12 87 LEU A CA 1
ATOM 696 C C . LEU A 1 87 ? -14.382 -0.804 3.871 1.00 95.12 87 LEU A C 1
ATOM 698 O O . LEU A 1 87 ? -15.322 -0.859 3.081 1.00 95.12 87 LEU A O 1
ATOM 702 N N . GLY A 1 88 ? -13.416 0.104 3.803 1.00 95.62 88 GLY A N 1
ATOM 703 C CA . GLY A 1 88 ? -13.277 1.076 2.730 1.00 95.62 88 GLY A CA 1
ATOM 704 C C . GLY A 1 88 ? -12.263 0.622 1.683 1.00 95.62 88 GLY A C 1
ATOM 705 O O . GLY A 1 8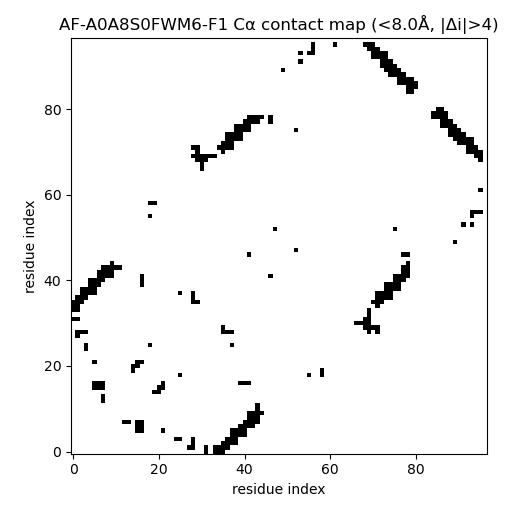8 ? -11.468 -0.302 1.905 1.00 95.62 88 GLY A O 1
ATOM 706 N N . LYS A 1 89 ? -12.275 1.291 0.525 1.00 97.00 89 LYS A N 1
ATOM 707 C CA . LYS A 1 89 ? -11.235 1.128 -0.494 1.00 97.00 89 LYS A CA 1
ATOM 708 C C . LYS A 1 89 ? -10.856 2.445 -1.160 1.00 97.00 89 LYS A C 1
ATOM 710 O O . LYS A 1 89 ? -11.720 3.274 -1.425 1.00 97.00 89 LYS A O 1
ATOM 715 N N . ILE A 1 90 ? -9.583 2.579 -1.519 1.00 95.19 90 ILE A N 1
ATOM 716 C CA . ILE A 1 90 ? -9.067 3.634 -2.398 1.00 95.19 90 ILE A CA 1
ATOM 717 C C . ILE A 1 90 ? -8.412 2.974 -3.611 1.00 95.19 90 ILE A C 1
ATOM 719 O O . ILE A 1 90 ? -7.659 2.010 -3.475 1.00 95.19 90 ILE A O 1
ATOM 723 N N . THR A 1 91 ? -8.687 3.493 -4.808 1.00 95.00 91 THR A N 1
ATOM 724 C CA . THR A 1 91 ? -8.090 3.010 -6.061 1.00 95.00 91 THR A CA 1
ATOM 725 C C . THR A 1 91 ? -7.404 4.149 -6.792 1.00 95.00 91 THR A C 1
ATOM 727 O O . THR A 1 91 ? -8.034 5.171 -7.063 1.00 95.00 91 THR A O 1
ATOM 730 N N . LYS A 1 92 ? -6.130 3.980 -7.149 1.00 91.19 92 LYS A N 1
ATOM 731 C CA . LYS A 1 92 ? -5.348 5.012 -7.841 1.00 91.19 92 LYS A CA 1
ATOM 732 C C . LYS A 1 92 ? -4.494 4.420 -8.948 1.00 91.19 92 LYS A C 1
ATOM 734 O O . LYS A 1 92 ? -3.931 3.339 -8.811 1.00 91.19 92 LYS A O 1
ATOM 739 N N . ASN A 1 93 ? -4.340 5.182 -10.026 1.00 89.94 93 ASN A N 1
ATOM 740 C CA . ASN A 1 93 ? -3.284 4.959 -11.004 1.00 89.94 93 ASN A CA 1
ATOM 741 C C . ASN A 1 93 ? -2.073 5.827 -10.631 1.00 89.94 93 ASN A C 1
ATOM 743 O O . ASN A 1 93 ? -2.182 7.055 -10.497 1.00 89.94 93 ASN A O 1
ATOM 747 N N . ILE A 1 94 ? -0.932 5.179 -10.424 1.00 85.94 94 ILE A N 1
ATOM 748 C CA . ILE A 1 94 ? 0.342 5.808 -10.093 1.00 85.94 94 ILE A CA 1
ATOM 749 C C . ILE A 1 94 ? 1.116 5.974 -11.396 1.00 85.94 94 ILE A C 1
ATOM 751 O O . ILE A 1 94 ? 1.628 5.010 -11.967 1.00 85.94 94 ILE A O 1
ATOM 755 N N . ARG A 1 95 ? 1.156 7.217 -11.879 1.00 79.06 95 ARG A N 1
ATOM 756 C CA . ARG A 1 95 ? 1.975 7.625 -13.021 1.00 79.06 95 ARG A CA 1
ATOM 757 C C . ARG A 1 95 ? 3.328 8.081 -12.505 1.00 79.06 95 ARG A C 1
ATOM 759 O O . ARG A 1 95 ? 3.392 8.759 -11.483 1.00 79.06 95 ARG A O 1
ATOM 766 N N . ILE A 1 96 ? 4.378 7.692 -13.212 1.00 69.00 96 ILE A N 1
ATOM 767 C CA . ILE A 1 96 ? 5.752 8.035 -12.865 1.00 69.00 96 ILE A CA 1
ATOM 768 C C . ILE A 1 96 ? 6.214 9.071 -13.877 1.00 69.00 96 ILE A C 1
ATOM 770 O O . ILE A 1 96 ? 6.275 8.767 -15.066 1.00 69.00 96 ILE A O 1
ATOM 774 N N . THR A 1 97 ? 6.438 10.289 -13.395 1.00 61.59 97 THR A N 1
ATOM 775 C CA . THR A 1 97 ? 7.045 11.399 -14.141 1.00 61.59 97 THR A CA 1
ATOM 776 C C . THR A 1 97 ? 8.558 11.360 -14.033 1.00 61.59 97 THR A C 1
ATOM 778 O O . THR A 1 97 ? 9.054 11.011 -12.935 1.00 61.59 97 THR A O 1
#

Radius of gyration: 13.72 Å; Cα contacts (8 Å, |Δi|>4): 175; chains: 1; bounding box: 39×21×35 Å

Mean predicted aligned error: 5.35 Å

Sequence (97 aa):
MAVEFAVRKPTAARSNVSATVNSTEVKKLMKHDGKALLVLFDFSDTPYSEEQIESFRNWPSLGRGNHRKSAFNVVYFFVEKRRPLALGKITKNIRIT

Foldseek 3Di:
DEEEEFEADQPRDPCSQACVVCVVSQVVQFLDPDAAEYEYEYEYPDDDDPVRVLCNQVDPVLPPDPGRTDKYKYKYWYFPDVVVTDIDIDIDIRDHD

=== Feature glossary ===
A reading guide for the features in this record.

Start from the sequence.

  · This is the polypeptide sequence — one letter per residue, N-terminus first. Length ranges from a few dozen residues for small domains to over a thousand for large multi-domain proteins.

Fold it, and you get atomic coordinates and the backbone conformation that goes with them.

  · Structure coordinates are given as an mmCIF _atom_site loop: one row per atom with element, residue name, chain id, sequence number, and x/y/z position in Å. Only the four main-chain atoms per residue are included here; side chains are omitted to keep the record compact.

  · Backbone dihedral angles. Every residue except chain termini has a φ (preceding-C → N → Cα → C) and a ψ (N → Cα → C → next-N). They are reported in degrees following the IUPAC sign convention. Secondary structure is essentially a statement about which (φ, ψ) basin each residue occupies.

  · The SS8 string is DSSP's per-residue secondary-structure call. α-helix (H) means an i→i+4 H-bond ladder; β-strand (E) means the residue participates in a β-sheet; 3₁₀ (G) and π (I) are tighter and wider helices; T/S are turns/bends; '-' is loop.

  · SS3 is a coarse helix/strand/coil call (letters a/b/c) made by the P-SEA algorithm from inter-Cα distances and dihedrals. It is less detailed than DSSP but needs only Cα positions.

Summarize the fold with a handful of shape descriptors and a per-residue structural alphabet.

  · Radius of gyration (Rg) is the root-mean-square distance of Cα atoms from their centroid — a single number for overall size and compactness. A globular domain of N residues has Rg ≈ 2.2·N^0.38 Å; an extended or disordered chain has a much larger Rg. The Cα contact count is the number of residue pairs whose Cα atoms are within 8 Å and are more than four positions apart in sequence — a standard proxy for tertiary packing density. The bounding box is the smallest axis-aligned box enclosing all Cα atoms.

  · The Foldseek 3Di string encodes local tertiary geometry as a 20-letter alphabet — one character per residue — derived from the relative positions of nearby Cα atoms. Unlike the amino-acid sequence, 3Di is a direct function of the 3D structure, so two proteins with the same fold have similar 3Di strings even at low sequence identity.

  · Solvent-accessible surface area (SASA) is the area in Å² traced out by the centre of a 1.4 Å probe sphere (a water molecule) rolled over the protein's van der Waals surface (Shrake–Rupley / Lee–Richards construction). Buried residues have near-zero SASA; fully exposed residues can exceed 200 Å². The total SASA scales roughly with the number of surface residues.

Ask how reliable the model is.

  · pLDDT (predicted Local Distance Difference Test) is AlphaFold's per-residue confidence score, ranging from 0 to 100. Values above 90 indicate high confidence (typically well-packed cores); 70–90 is confident; 50–70 low confidence; below 50 usually means the region is disordered or the prediction is unreliable there. AlphaFold stores pLDDT in the mmCIF B-factor column.

  · B-factor (Debye–Waller factor) reflects atomic displacement in the crystal lattice. It is an experimental observable (units Å²), not a prediction; low values mean the atom is pinned down, high values mean it moves or is heterogeneous across the crystal.

  · Predicted Aligned Error (PAE) is an AlphaFold confidence matrix: entry (i, j) is the expected error in the position of residue j, in ångströms, when the prediction is superimposed on the true structure at residue i. Low PAE within a block of residues means that block is internally rigid and well-predicted; high PAE between two blocks means their relative placement is uncertain even if each block individually is confident.

Place it in context: what it resembles, what it is annotated as, and how it looks.

  · Nearest PDB neighbors are the top structural matches found by Foldseek when searching this structure against the entire Protein Data Bank. Each hit reports a TM-score (0 to 1; >0.5 almost always implies the same fold) and an E-value. These are *structural* homologs — they may share no detectable sequence similarity.

  · Functional annotations link the protein to curated databases. InterPro entries identify conserved domains and families by matching the sequence against member-database signatures (Pfam, PROSITE, CDD, …). Gene Ontology (GO) terms describe molecular function, biological process, and cellular component in a controlled vocabulary. CATH places the structure in a hierarchical fold classification (Class/Architecture/Topology/Homologous-superfamily). The organism is the source species.

  · Three diagnostic plots accompany the record. The Cα contact map visualizes the tertiary structure as a 2D adjacency matrix (8 Å cutoff, sequence-local contacts suppressed). The Ramachandran plot shows the distribution of backbone (φ, ψ) torsions, with points in the α and β basins reflecting secondary structure content. The PAE plot shows AlphaFold's inter-residue confidence as a color matrix.

  · Six rendered views show the 3D structure from the faces of a cube — i.e. along ±x, ±y, ±z. Rendering representation is drawn randomly per protein from cartoon (secondary-structure ribbons), sticks (backbone bonds), or molecular surface; coloring is either N→C rainbow (blue at the N-terminus through red at the C-terminus) or one color per chain.